Protein AF-A0AAD7G0I2-F1 (afdb_monomer_lite)

Sequence (183 aa):
MTGPGNSPFSVTLDNGPSMNYTATKQSNQPQVLLYTAMDLSPGSHVVKVAYEPSIANQIFAIDYANVYTTPSLKARSASTSSSRGLPMGAVAGIIIAVLFILFILTALSLFIRRRRLIKRRKARPSFESPMVQSARGDCRVSCACTHAMVSCRQLSLKWVGLFERKSCCQHAIRAHCALRVLG

Foldseek 3Di:
DAEAQAFKKWKDKAPDDIDIDHSYDDHDDPPDDGDDDPPDDPDDMDIDMGTDHPDPRRDDDDPDDDDDDDPPPCPVPPPPDDDDDDPPVVVVVVVVVVVVVVVVVVVVVVVVVVVVVVVVVPPDPPPDDDDDDDDDDDDDDDDDDDDDDDDDDDDDDDDDDDDDDDDDDDDDDDDDDDDDDDD

Radius of gyration: 42.84 Å; chains: 1; bounding box: 52×44×132 Å

pLDDT: mean 74.37, std 22.91, range [36.53, 98.31]

Organism: NCBI:txid1738132

Structure (mmCIF, N/CA/C/O backbone):
data_AF-A0AAD7G0I2-F1
#
_entry.id   AF-A0AAD7G0I2-F1
#
loop_
_atom_site.group_PDB
_atom_site.id
_atom_site.type_symbol
_atom_site.label_atom_id
_atom_site.label_alt_id
_atom_site.label_comp_id
_atom_site.label_asym_id
_atom_site.label_entity_id
_atom_site.label_seq_id
_atom_site.pdbx_PDB_ins_code
_atom_site.Cartn_x
_atom_site.Cartn_y
_atom_site.Cartn_z
_atom_site.occupancy
_atom_site.B_iso_or_equiv
_atom_site.auth_seq_id
_atom_site.auth_comp_id
_atom_site.auth_asym_id
_atom_site.auth_atom_id
_atom_site.pdbx_PDB_model_num
ATOM 1 N N . MET A 1 1 ? 5.583 7.615 -14.721 1.00 89.06 1 MET A N 1
ATOM 2 C CA . MET A 1 1 ? 5.672 8.362 -16.009 1.00 89.06 1 MET A CA 1
ATOM 3 C C . MET A 1 1 ? 5.481 7.455 -17.235 1.00 89.06 1 MET A C 1
ATOM 5 O O . MET A 1 1 ? 5.709 6.254 -17.127 1.00 89.06 1 MET A O 1
ATOM 9 N N . THR A 1 2 ? 5.099 8.009 -18.395 1.00 94.62 2 THR A N 1
ATOM 10 C CA . THR A 1 2 ? 5.027 7.289 -19.695 1.00 94.62 2 THR A CA 1
ATOM 11 C C . THR A 1 2 ? 5.831 8.029 -20.764 1.00 94.62 2 THR A C 1
ATOM 13 O O . THR A 1 2 ? 5.876 9.254 -20.721 1.00 94.62 2 THR A O 1
ATOM 16 N N . GLY A 1 3 ? 6.468 7.336 -21.711 1.00 95.38 3 GLY A N 1
ATOM 17 C CA . GLY A 1 3 ? 7.321 8.000 -22.704 1.00 95.38 3 GLY A CA 1
ATOM 18 C C . GLY A 1 3 ? 8.048 7.062 -23.673 1.00 95.38 3 GLY A C 1
ATOM 19 O O . GLY A 1 3 ? 7.901 5.837 -23.567 1.00 95.38 3 GLY A O 1
ATOM 20 N N . PRO A 1 4 ? 8.814 7.620 -24.633 1.00 91.62 4 PRO A N 1
ATOM 21 C CA . PRO A 1 4 ? 9.612 6.836 -25.569 1.00 91.62 4 PRO A CA 1
ATOM 22 C C . PRO A 1 4 ? 10.751 6.170 -24.799 1.00 91.62 4 PRO A C 1
ATOM 24 O O . PRO A 1 4 ? 11.561 6.858 -24.188 1.00 91.62 4 PRO A O 1
ATOM 27 N N . GLY A 1 5 ? 10.797 4.839 -24.790 1.00 94.31 5 GLY A N 1
ATOM 28 C CA . GLY A 1 5 ? 11.779 4.085 -24.002 1.00 94.31 5 GLY A CA 1
ATOM 29 C C . GLY A 1 5 ? 11.275 3.602 -22.640 1.00 94.31 5 GLY A C 1
ATOM 30 O O . GLY A 1 5 ? 12.018 2.934 -21.928 1.00 94.31 5 GLY A O 1
ATOM 31 N N . ASN A 1 6 ? 10.012 3.848 -22.285 1.00 96.31 6 ASN A N 1
ATOM 32 C CA . ASN A 1 6 ? 9.434 3.192 -21.116 1.00 96.31 6 ASN A CA 1
ATOM 33 C C . ASN A 1 6 ? 9.015 1.755 -21.450 1.00 96.31 6 ASN A C 1
ATOM 35 O O . ASN A 1 6 ? 8.467 1.491 -22.524 1.00 96.31 6 ASN A O 1
ATOM 39 N N . SER A 1 7 ? 9.268 0.846 -20.516 1.00 97.06 7 SER A N 1
ATOM 40 C CA . SER A 1 7 ? 8.993 -0.586 -20.641 1.00 97.06 7 SER A CA 1
ATOM 41 C C . SER A 1 7 ? 7.516 -0.929 -20.453 1.00 97.06 7 SER A C 1
ATOM 43 O O . SER A 1 7 ? 6.821 -0.245 -19.689 1.00 97.06 7 SER A O 1
ATOM 45 N N . PRO A 1 8 ? 7.036 -2.028 -21.061 1.00 97.19 8 PRO A N 1
ATOM 46 C CA . PRO A 1 8 ? 5.842 -2.692 -20.569 1.00 97.19 8 PRO A CA 1
ATOM 47 C C . PRO A 1 8 ? 6.038 -3.213 -19.137 1.00 97.19 8 PRO A C 1
ATOM 49 O O . PRO A 1 8 ? 7.162 -3.407 -18.657 1.00 97.19 8 PRO A O 1
ATOM 52 N N . PHE A 1 9 ? 4.921 -3.379 -18.437 1.00 97.75 9 PHE A N 1
ATOM 53 C CA . PHE A 1 9 ? 4.873 -3.866 -17.064 1.00 97.75 9 PHE A CA 1
ATOM 54 C C . PHE A 1 9 ? 3.617 -4.706 -16.857 1.00 97.75 9 PHE A C 1
ATOM 56 O O . PHE A 1 9 ? 2.602 -4.503 -17.528 1.00 97.75 9 PHE A O 1
ATOM 63 N N . SER A 1 10 ? 3.667 -5.624 -15.905 1.00 98.19 10 SER A N 1
ATOM 64 C CA . SER A 1 10 ? 2.523 -6.439 -15.524 1.00 98.19 10 SER A CA 1
ATOM 65 C C . SER A 1 10 ? 2.139 -6.187 -14.068 1.00 98.19 10 SER A C 1
ATOM 67 O O . SER A 1 10 ? 2.976 -5.855 -13.225 1.00 98.19 10 SER A O 1
ATOM 69 N N . VAL A 1 11 ? 0.842 -6.243 -13.776 1.00 98.25 11 VAL A N 1
ATOM 70 C CA . VAL A 1 11 ? 0.287 -5.982 -12.447 1.00 98.25 11 VAL A CA 1
ATOM 71 C C . VAL A 1 11 ? -0.534 -7.181 -12.015 1.00 98.25 11 VAL A C 1
ATOM 73 O O . VAL A 1 11 ? -1.460 -7.594 -12.710 1.00 98.25 11 VAL A O 1
ATOM 76 N N . THR A 1 12 ? -0.234 -7.705 -10.832 1.00 98.31 12 THR A N 1
ATOM 77 C CA . THR A 1 12 ? -1.062 -8.709 -10.160 1.00 98.31 12 THR A CA 1
ATOM 78 C C . THR A 1 12 ? -1.601 -8.111 -8.873 1.00 98.31 12 THR A C 1
ATOM 80 O O . THR A 1 12 ? -0.828 -7.641 -8.031 1.00 98.31 12 THR A O 1
ATOM 83 N N . LEU A 1 13 ? -2.917 -8.156 -8.706 1.00 98.12 13 LEU A N 1
ATOM 84 C CA . LEU A 1 13 ? -3.574 -7.816 -7.453 1.00 98.12 13 LEU A CA 1
ATOM 85 C C . LEU A 1 13 ? -3.794 -9.101 -6.655 1.00 98.12 13 LEU A C 1
ATOM 87 O O . LEU A 1 13 ? -4.443 -10.034 -7.129 1.00 98.12 13 LEU A O 1
ATOM 91 N N . ASP A 1 14 ? -3.213 -9.156 -5.464 1.00 96.31 14 ASP A N 1
ATOM 92 C CA . ASP A 1 14 ? -3.215 -10.303 -4.561 1.00 96.31 14 ASP A CA 1
ATOM 93 C C . ASP A 1 14 ? -2.616 -11.567 -5.209 1.00 96.31 14 ASP A C 1
ATOM 95 O O . ASP A 1 14 ? -1.406 -11.648 -5.451 1.00 96.31 14 ASP A O 1
ATOM 99 N N . ASN A 1 15 ? -3.471 -12.554 -5.484 1.00 95.31 15 ASN A N 1
ATOM 100 C CA . ASN A 1 15 ? -3.166 -13.793 -6.205 1.00 95.31 15 ASN A CA 1
ATOM 101 C C . ASN A 1 15 ? -4.039 -13.928 -7.466 1.00 95.31 15 ASN A C 1
ATOM 103 O O . ASN A 1 15 ? -4.315 -15.036 -7.922 1.00 95.31 15 ASN A O 1
ATOM 107 N N . GLY A 1 16 ? -4.537 -12.801 -7.978 1.00 96.44 16 GLY A N 1
ATOM 108 C CA . GLY A 1 16 ? -5.324 -12.743 -9.199 1.00 96.44 16 GLY A CA 1
ATOM 109 C C . GLY A 1 16 ? -4.486 -12.940 -10.468 1.00 96.44 16 GLY A C 1
ATOM 110 O O . GLY A 1 16 ? -3.260 -13.084 -10.406 1.00 96.44 16 GLY A O 1
ATOM 111 N N . PRO A 1 17 ? -5.144 -12.937 -11.638 1.00 97.44 17 PRO A N 1
ATOM 112 C CA . PRO A 1 17 ? -4.457 -12.990 -12.921 1.00 97.44 17 PRO A CA 1
ATOM 113 C C . PRO A 1 17 ? -3.569 -11.754 -13.125 1.00 97.44 17 PRO A C 1
ATOM 115 O O . PRO A 1 17 ? -3.896 -10.651 -12.683 1.00 97.44 17 PRO A O 1
ATOM 118 N N . SER A 1 18 ? -2.451 -11.946 -13.825 1.00 97.62 18 SER A N 1
ATOM 119 C CA . SER A 1 18 ? -1.566 -10.855 -14.232 1.00 97.62 18 SER A CA 1
ATOM 120 C C . SER A 1 18 ? -2.179 -10.062 -15.381 1.00 97.62 18 SER A C 1
ATOM 122 O O . SER A 1 18 ? -2.605 -10.645 -16.380 1.00 97.62 18 SER A O 1
ATOM 124 N N . MET A 1 19 ? -2.215 -8.739 -15.243 1.00 97.88 19 MET A N 1
ATOM 125 C CA . MET A 1 19 ? -2.668 -7.810 -16.276 1.00 97.88 19 MET A CA 1
ATOM 126 C C . MET A 1 19 ? -1.472 -7.059 -16.850 1.00 97.88 19 MET A C 1
ATOM 128 O O . MET A 1 19 ? -0.721 -6.431 -16.108 1.00 97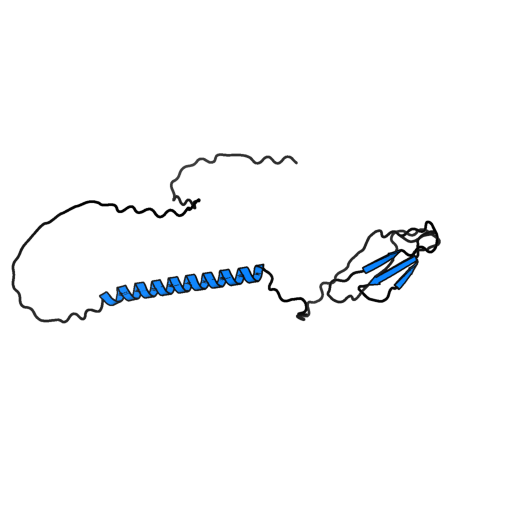.88 19 MET A O 1
ATOM 132 N N . ASN A 1 20 ? -1.311 -7.105 -18.171 1.00 97.69 20 ASN A N 1
ATOM 133 C CA . ASN A 1 20 ? -0.170 -6.501 -18.851 1.00 97.69 20 ASN A CA 1
ATOM 134 C C . ASN A 1 20 ? -0.544 -5.117 -19.390 1.00 97.69 20 ASN A C 1
ATOM 136 O O . ASN A 1 20 ? -1.561 -4.952 -20.065 1.00 97.69 20 ASN A O 1
ATOM 140 N N . TYR A 1 21 ? 0.309 -4.135 -19.122 1.00 97.44 21 TYR A N 1
ATOM 141 C CA . TYR A 1 21 ? 0.147 -2.743 -19.521 1.00 97.44 21 TYR A CA 1
ATOM 142 C C . TYR A 1 21 ? 1.412 -2.229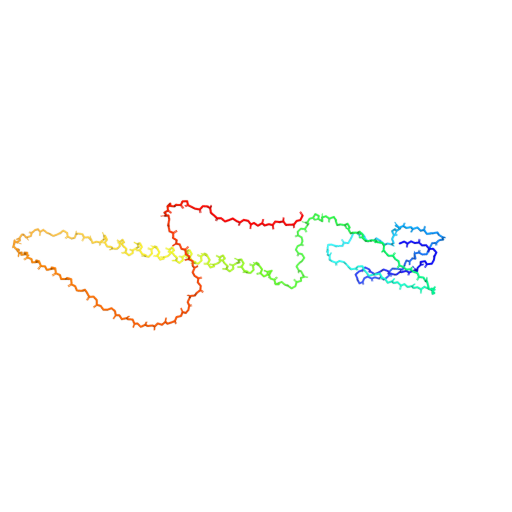 -20.210 1.00 97.44 21 TYR A C 1
ATOM 144 O O . TYR A 1 21 ? 2.513 -2.748 -20.027 1.00 97.44 21 TYR A O 1
ATOM 152 N N . THR A 1 22 ? 1.264 -1.168 -21.003 1.00 95.25 22 THR A N 1
ATOM 153 C CA . THR A 1 22 ? 2.396 -0.492 -21.643 1.00 95.25 22 THR A CA 1
ATOM 154 C C . THR A 1 22 ? 2.517 0.947 -21.166 1.00 95.25 22 THR A C 1
ATOM 156 O O . THR A 1 22 ? 1.543 1.701 -21.160 1.00 95.25 22 THR A O 1
ATOM 159 N N . ALA A 1 23 ? 3.732 1.334 -20.776 1.00 95.50 23 ALA A N 1
ATOM 160 C CA . ALA A 1 23 ? 4.083 2.719 -20.479 1.00 95.50 23 ALA A CA 1
ATOM 161 C C . ALA A 1 23 ? 4.735 3.429 -21.682 1.00 95.50 23 ALA A C 1
ATOM 163 O O . ALA A 1 23 ? 5.147 4.587 -21.561 1.00 95.50 23 ALA A O 1
ATOM 164 N N . THR A 1 24 ? 4.837 2.762 -22.838 1.00 94.88 24 THR A N 1
ATOM 165 C CA . THR A 1 24 ? 5.459 3.322 -24.040 1.00 94.88 24 THR A CA 1
ATOM 166 C C . THR A 1 24 ? 4.523 4.332 -24.707 1.00 94.88 24 THR A C 1
ATOM 168 O O . THR A 1 24 ? 3.403 4.013 -25.108 1.00 94.88 24 THR A O 1
ATOM 171 N N . LYS A 1 25 ? 4.990 5.572 -24.849 1.00 94.44 25 LYS A N 1
ATOM 172 C CA . LYS A 1 25 ? 4.285 6.656 -25.553 1.00 94.44 25 LYS A CA 1
ATOM 173 C C . LYS A 1 25 ? 5.249 7.370 -26.494 1.00 94.44 25 LYS A C 1
ATOM 175 O O . LYS A 1 25 ? 6.451 7.332 -26.288 1.00 94.44 25 LYS A O 1
ATOM 180 N N . GLN A 1 26 ? 4.724 8.043 -27.517 1.00 95.50 26 GLN A N 1
ATOM 181 C CA . GLN A 1 26 ? 5.539 8.808 -28.472 1.00 95.50 26 GLN A CA 1
ATOM 182 C C . GLN A 1 26 ? 6.111 10.108 -27.881 1.00 95.50 26 GLN A C 1
ATOM 184 O O . GLN A 1 26 ? 7.081 10.648 -28.398 1.00 95.50 26 GLN A O 1
ATOM 189 N N . SER A 1 27 ? 5.522 10.602 -26.791 1.00 96.19 27 SER A N 1
ATOM 190 C CA . SER A 1 27 ? 5.956 11.796 -26.068 1.00 96.19 27 SER A CA 1
ATOM 191 C C . SER A 1 27 ? 5.983 11.508 -24.569 1.00 96.19 27 SER A C 1
ATOM 193 O O . SER A 1 27 ? 5.213 10.670 -24.091 1.00 96.19 27 SER A O 1
ATOM 195 N N . ASN A 1 28 ? 6.881 12.174 -23.842 1.00 94.88 28 ASN A N 1
ATOM 196 C CA . ASN A 1 28 ? 7.010 12.008 -22.400 1.00 94.88 28 ASN A CA 1
ATOM 197 C C . ASN A 1 28 ? 5.853 12.714 -21.682 1.00 94.88 28 ASN A C 1
ATOM 199 O O . ASN A 1 28 ? 5.653 13.919 -21.840 1.00 94.88 28 ASN A O 1
ATOM 203 N N . GLN A 1 29 ? 5.108 11.960 -20.883 1.00 95.19 29 GLN A N 1
ATOM 204 C CA . GLN A 1 29 ? 4.033 12.462 -20.042 1.00 95.19 29 GLN A CA 1
ATOM 205 C C . GLN A 1 29 ? 4.317 12.078 -18.582 1.00 95.19 29 GLN A C 1
ATOM 207 O O . GLN A 1 29 ? 4.232 10.890 -18.219 1.00 95.19 29 GLN A O 1
ATOM 212 N N . PRO A 1 30 ? 4.677 13.058 -17.730 1.00 92.88 30 PRO A N 1
ATOM 213 C CA . PRO A 1 30 ? 4.799 12.830 -16.298 1.00 92.88 30 PRO A CA 1
ATOM 214 C C . PRO A 1 30 ? 3.410 12.643 -15.666 1.00 92.88 30 PRO A C 1
ATOM 216 O O . PRO A 1 30 ? 2.402 13.040 -16.244 1.00 92.88 30 PRO A O 1
ATOM 219 N N . GLN A 1 31 ? 3.355 12.039 -14.473 1.00 93.00 31 GLN A N 1
ATOM 220 C CA . GLN A 1 31 ? 2.131 11.945 -13.654 1.00 93.00 31 GLN A CA 1
ATOM 221 C C . GLN A 1 31 ? 0.917 11.260 -14.322 1.00 93.00 31 GLN A C 1
ATOM 223 O O . GLN A 1 31 ? -0.231 11.556 -14.004 1.00 93.00 31 GLN A O 1
ATOM 228 N N . VAL A 1 32 ? 1.152 10.309 -15.229 1.00 95.56 32 VAL A N 1
ATOM 229 C CA . VAL A 1 32 ? 0.082 9.505 -15.844 1.00 95.56 32 VAL A CA 1
ATOM 230 C C . VAL A 1 32 ? -0.320 8.350 -14.926 1.00 95.56 32 VAL A C 1
ATOM 232 O O . VAL A 1 32 ? 0.543 7.633 -14.416 1.00 95.56 32 VAL A O 1
ATOM 235 N N . LEU A 1 33 ? -1.631 8.143 -14.755 1.00 96.38 33 LEU A N 1
ATOM 236 C CA . LEU A 1 33 ? -2.185 6.992 -14.043 1.00 96.38 33 LEU A CA 1
ATOM 237 C C . LEU A 1 33 ? -1.830 5.694 -14.781 1.00 96.38 33 LEU A C 1
ATOM 239 O O . LEU A 1 33 ? -2.241 5.494 -15.922 1.00 96.38 33 LEU A O 1
ATOM 243 N N . LEU A 1 34 ? -1.077 4.816 -14.117 1.00 96.56 34 LEU A N 1
ATOM 244 C CA . LEU A 1 34 ? -0.630 3.543 -14.691 1.00 96.56 34 LEU A CA 1
ATOM 245 C C . LEU A 1 34 ? -1.585 2.384 -14.385 1.00 96.56 34 LEU A C 1
ATOM 247 O O . LEU A 1 34 ? -1.807 1.531 -15.236 1.00 96.56 34 LEU A O 1
ATOM 251 N N . TYR A 1 35 ? -2.138 2.348 -13.172 1.00 97.31 35 TYR A N 1
ATOM 252 C CA . TYR A 1 35 ? -3.030 1.291 -12.707 1.00 97.31 35 TYR A CA 1
ATOM 253 C C . TYR A 1 35 ? -3.954 1.827 -11.613 1.00 97.31 35 TYR A C 1
ATOM 255 O O . TYR A 1 35 ? -3.535 2.643 -10.791 1.00 97.31 35 TYR A O 1
ATOM 263 N N . THR A 1 36 ? -5.198 1.354 -11.594 1.00 97.38 36 THR A N 1
ATOM 264 C CA . THR A 1 36 ? -6.153 1.627 -10.519 1.00 97.38 36 THR A CA 1
ATOM 265 C C . THR A 1 36 ? -6.954 0.370 -10.207 1.00 97.38 36 THR A C 1
ATOM 267 O O . THR A 1 36 ? -7.321 -0.380 -11.110 1.00 97.38 36 THR A O 1
ATOM 270 N N . ALA A 1 37 ? -7.219 0.154 -8.923 1.00 96.81 37 ALA A N 1
ATOM 271 C CA . ALA A 1 37 ? -8.120 -0.875 -8.433 1.00 96.81 37 ALA A CA 1
ATOM 272 C C . ALA A 1 37 ? -9.156 -0.204 -7.532 1.00 96.81 37 ALA A C 1
ATOM 274 O O . ALA A 1 37 ? -8.806 0.589 -6.657 1.00 96.81 37 ALA A O 1
ATOM 275 N N . MET A 1 38 ? -10.426 -0.512 -7.766 1.00 95.12 38 MET A N 1
ATOM 276 C CA . MET A 1 38 ? -11.564 0.025 -7.021 1.00 95.12 38 MET A CA 1
ATOM 277 C C . MET A 1 38 ? -12.389 -1.130 -6.463 1.00 95.12 38 MET A C 1
ATOM 279 O O . MET A 1 38 ? -12.179 -2.280 -6.847 1.00 95.12 38 MET A O 1
ATOM 283 N N . ASP A 1 39 ? -13.301 -0.815 -5.543 1.00 91.38 39 ASP A N 1
ATOM 284 C CA . ASP A 1 39 ? -14.245 -1.779 -4.962 1.00 91.38 39 ASP A CA 1
ATOM 285 C C . ASP A 1 39 ? -13.573 -3.020 -4.354 1.00 91.38 39 ASP A C 1
ATOM 287 O O . ASP A 1 39 ? -14.117 -4.124 -4.340 1.00 91.38 39 ASP A O 1
ATOM 291 N N . LEU A 1 40 ? -12.366 -2.822 -3.817 1.00 92.38 40 LEU A N 1
ATOM 292 C CA . LEU A 1 40 ? -11.655 -3.844 -3.069 1.00 92.38 40 LEU A CA 1
ATOM 293 C C . LEU A 1 40 ? -12.424 -4.169 -1.791 1.00 92.38 40 LEU A C 1
ATOM 295 O O . LEU A 1 40 ? -12.934 -3.286 -1.095 1.00 92.38 40 LEU A O 1
ATOM 299 N N . SER A 1 41 ? -12.494 -5.458 -1.470 1.00 89.81 41 SER A N 1
ATOM 300 C CA . SER A 1 41 ? -13.088 -5.908 -0.218 1.00 89.81 41 SER A CA 1
ATOM 301 C C . SER A 1 41 ? -12.361 -5.299 0.990 1.00 89.81 41 SER A C 1
ATOM 303 O O . SER A 1 41 ? -11.186 -4.954 0.903 1.00 89.81 41 SER A O 1
ATOM 305 N N . PRO A 1 42 ? -13.003 -5.200 2.164 1.00 86.94 42 PRO A N 1
ATOM 306 C CA . PRO A 1 42 ? -12.285 -4.843 3.379 1.00 86.94 42 PRO A CA 1
ATOM 307 C C . PRO A 1 42 ? -11.172 -5.862 3.658 1.00 86.94 42 PRO A C 1
ATOM 309 O O . PRO A 1 42 ? -11.449 -7.050 3.824 1.00 86.94 42 PRO A O 1
ATOM 312 N N . GLY A 1 43 ? -9.920 -5.414 3.734 1.00 87.69 43 GLY A N 1
ATOM 313 C CA . GLY A 1 43 ? -8.796 -6.318 3.953 1.00 87.69 43 GLY A CA 1
ATOM 314 C C . GLY A 1 43 ? -7.439 -5.705 3.635 1.00 87.69 43 GLY A C 1
ATOM 315 O O . GLY A 1 43 ? -7.325 -4.526 3.302 1.00 87.69 43 GLY A O 1
ATOM 316 N N . SER A 1 44 ? -6.398 -6.527 3.773 1.00 93.19 44 SER A N 1
ATOM 317 C CA . SER A 1 44 ? -5.062 -6.211 3.274 1.00 93.19 44 SER A CA 1
ATOM 318 C C . SER A 1 44 ? -4.948 -6.747 1.853 1.00 93.19 44 SER A C 1
ATOM 320 O O . SER A 1 44 ? -5.148 -7.939 1.636 1.00 93.19 44 SER A O 1
ATOM 322 N N . HIS A 1 45 ? -4.633 -5.855 0.919 1.00 95.50 45 HIS A N 1
ATOM 323 C CA . HIS A 1 45 ? -4.418 -6.179 -0.485 1.00 95.50 45 HIS A CA 1
ATOM 324 C C . HIS A 1 45 ? -2.967 -5.895 -0.866 1.00 95.50 45 HIS A C 1
ATOM 326 O O . HIS A 1 45 ? -2.365 -4.937 -0.370 1.00 95.50 45 HIS A O 1
ATOM 332 N N . VAL A 1 46 ? -2.403 -6.719 -1.746 1.00 97.44 46 VAL A N 1
ATOM 333 C CA . VAL A 1 46 ? -1.020 -6.610 -2.217 1.00 97.44 46 VAL A CA 1
ATOM 334 C C . VAL A 1 46 ? -1.022 -6.407 -3.723 1.00 97.44 46 VAL A C 1
ATOM 336 O O . VAL A 1 46 ? -1.396 -7.295 -4.479 1.00 97.44 46 VAL A O 1
ATOM 339 N N . VAL A 1 47 ? -0.548 -5.250 -4.175 1.00 97.75 47 VAL A N 1
ATOM 340 C CA . VAL A 1 47 ? -0.293 -4.998 -5.597 1.00 97.75 47 VAL A CA 1
ATOM 341 C C . VAL A 1 47 ? 1.159 -5.356 -5.884 1.00 97.75 47 VAL A C 1
ATOM 343 O O . VAL A 1 47 ? 2.065 -4.748 -5.312 1.00 97.75 47 VAL A O 1
ATOM 346 N N . LYS A 1 48 ? 1.395 -6.327 -6.768 1.00 98.00 48 LYS A N 1
ATOM 347 C CA . LYS A 1 48 ? 2.737 -6.607 -7.296 1.00 98.00 48 LYS A CA 1
ATOM 348 C C . LYS A 1 48 ? 2.814 -6.058 -8.708 1.00 98.00 48 LYS A C 1
ATOM 350 O O . LYS A 1 48 ? 1.925 -6.307 -9.518 1.00 98.00 48 LYS A O 1
ATOM 355 N N . VAL A 1 49 ? 3.878 -5.319 -8.977 1.00 97.94 49 VAL A N 1
ATOM 356 C CA . VAL A 1 49 ? 4.167 -4.751 -10.290 1.00 97.94 49 VAL A CA 1
ATOM 357 C C . VAL A 1 49 ? 5.477 -5.358 -10.764 1.00 97.94 49 VAL A C 1
ATOM 359 O O . VAL A 1 49 ? 6.484 -5.245 -10.064 1.00 97.94 49 VAL A O 1
ATOM 362 N N . ALA A 1 50 ? 5.459 -6.019 -11.916 1.00 97.69 50 ALA A N 1
ATOM 363 C CA . ALA A 1 50 ? 6.642 -6.591 -12.537 1.00 97.69 50 AL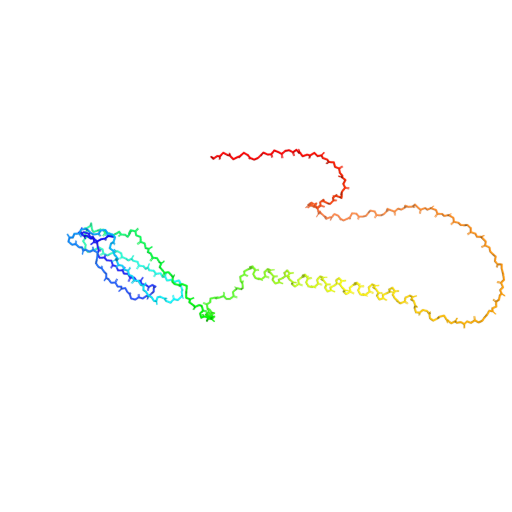A A CA 1
ATOM 364 C C . ALA A 1 50 ? 7.032 -5.779 -13.772 1.00 97.69 50 ALA A C 1
ATOM 366 O O . ALA A 1 50 ? 6.200 -5.380 -14.584 1.00 97.69 50 ALA A O 1
ATOM 367 N N . TYR A 1 51 ? 8.325 -5.518 -13.884 1.00 95.75 51 TYR A N 1
ATOM 368 C CA . TYR A 1 51 ? 8.935 -4.806 -14.993 1.00 95.75 51 TYR A CA 1
ATOM 369 C C . TYR A 1 51 ? 9.366 -5.803 -16.074 1.00 95.75 51 TYR A C 1
ATOM 371 O O . TYR A 1 51 ? 10.129 -6.724 -15.777 1.00 95.75 51 TYR A O 1
ATOM 379 N N . GLU A 1 52 ? 8.896 -5.620 -17.311 1.00 96.25 52 GLU A N 1
ATOM 380 C CA . GLU A 1 52 ? 9.085 -6.579 -18.410 1.00 96.25 52 GLU A CA 1
ATOM 381 C C . GLU A 1 52 ? 9.685 -5.889 -19.649 1.00 96.25 52 GLU A C 1
ATOM 383 O O . GLU A 1 52 ? 8.962 -5.577 -20.594 1.00 96.25 52 GLU A O 1
ATOM 388 N N . PRO A 1 53 ? 11.000 -5.611 -19.673 1.00 95.56 53 PRO A N 1
ATOM 389 C CA . PRO A 1 53 ? 11.624 -4.926 -20.798 1.00 95.56 53 PRO A CA 1
ATOM 390 C C . PRO A 1 53 ? 11.597 -5.784 -22.057 1.00 95.56 53 PRO A C 1
ATOM 392 O O . PRO A 1 53 ? 12.106 -6.903 -22.075 1.00 95.56 53 PRO A O 1
ATOM 395 N N . SER A 1 54 ? 11.067 -5.226 -23.143 1.00 94.19 54 SER A N 1
ATOM 396 C CA . SER A 1 54 ? 11.101 -5.847 -24.470 1.00 94.19 54 SER A CA 1
ATOM 397 C C . SER A 1 54 ? 12.390 -5.531 -25.236 1.00 94.19 54 SER A C 1
ATOM 399 O O . SER A 1 54 ? 12.719 -6.213 -26.202 1.00 94.19 54 SER A O 1
ATOM 401 N N . ILE A 1 55 ? 13.096 -4.459 -24.856 1.00 94.69 55 ILE A N 1
ATOM 402 C CA . ILE A 1 55 ? 14.315 -3.969 -25.518 1.00 94.69 55 ILE A CA 1
ATOM 403 C C . ILE A 1 55 ? 15.318 -3.531 -24.441 1.00 94.69 55 ILE A C 1
ATOM 405 O O . ILE A 1 55 ? 14.928 -3.077 -23.363 1.00 94.69 55 ILE A O 1
ATOM 409 N N . ALA A 1 56 ? 16.615 -3.639 -24.739 1.00 92.94 56 ALA A N 1
ATOM 410 C CA . ALA A 1 56 ? 17.673 -3.100 -23.891 1.00 92.94 56 ALA A CA 1
ATOM 411 C C . ALA A 1 56 ? 17.470 -1.595 -23.624 1.00 92.94 56 ALA A C 1
ATOM 413 O O . ALA A 1 56 ? 17.058 -0.846 -24.509 1.00 92.94 56 ALA A O 1
ATOM 414 N N . ASN A 1 57 ? 17.802 -1.160 -22.406 1.00 93.62 57 ASN A N 1
ATOM 415 C CA . ASN A 1 57 ? 17.720 0.234 -21.943 1.00 93.62 57 ASN A CA 1
ATOM 416 C C . ASN A 1 57 ? 16.307 0.820 -21.833 1.00 93.62 57 ASN A C 1
ATOM 418 O O . ASN A 1 57 ? 16.166 2.038 -21.718 1.00 93.62 57 ASN A O 1
ATOM 422 N N . GLN A 1 58 ? 15.262 -0.011 -21.837 1.00 95.75 58 GLN A N 1
ATOM 423 C CA . GLN A 1 58 ? 13.973 0.474 -21.367 1.00 95.75 58 GLN A CA 1
ATOM 424 C C . GLN A 1 58 ? 14.050 0.824 -19.875 1.00 95.75 58 GLN A C 1
ATOM 426 O O . GLN A 1 58 ? 14.911 0.329 -19.144 1.00 95.75 58 GLN A O 1
ATOM 431 N N . ILE A 1 59 ? 13.170 1.719 -19.437 1.00 95.00 59 ILE A N 1
ATOM 432 C CA . ILE A 1 59 ? 13.066 2.134 -18.037 1.00 95.00 59 ILE A CA 1
ATOM 433 C C . ILE A 1 59 ? 11.628 2.010 -17.546 1.00 95.00 59 ILE A C 1
ATOM 435 O O . ILE A 1 59 ? 10.669 2.067 -18.318 1.00 95.00 59 ILE A O 1
ATOM 439 N N . PHE A 1 60 ? 11.462 1.859 -16.239 1.00 95.62 60 PHE A N 1
ATOM 440 C CA . PHE A 1 60 ? 10.162 1.921 -15.588 1.00 95.62 60 PHE A CA 1
ATOM 441 C C . PHE A 1 60 ? 10.307 2.634 -14.254 1.00 95.62 60 PHE A C 1
ATOM 443 O O . PHE A 1 60 ? 11.185 2.308 -13.458 1.00 95.62 60 PHE A O 1
ATOM 450 N N . ALA A 1 61 ? 9.457 3.632 -14.038 1.00 94.19 61 ALA A N 1
ATOM 451 C CA . ALA A 1 61 ? 9.503 4.481 -12.862 1.00 94.19 61 ALA A CA 1
ATOM 452 C C . ALA A 1 61 ? 8.085 4.807 -12.384 1.00 94.19 61 ALA A C 1
ATOM 454 O O . ALA A 1 61 ? 7.227 5.249 -13.164 1.00 94.19 61 ALA A O 1
ATOM 455 N N . ILE A 1 62 ? 7.875 4.597 -11.085 1.00 95.44 62 ILE A N 1
ATOM 456 C CA . ILE A 1 62 ? 6.657 4.935 -10.351 1.00 95.44 62 ILE A CA 1
ATOM 457 C C . ILE A 1 62 ? 6.977 6.152 -9.488 1.00 95.44 62 ILE A C 1
ATOM 459 O O . ILE A 1 62 ? 7.907 6.109 -8.689 1.00 95.44 62 ILE A O 1
ATOM 463 N N . ASP A 1 63 ? 6.196 7.217 -9.652 1.00 94.44 63 ASP A N 1
ATOM 464 C CA . ASP A 1 63 ? 6.412 8.466 -8.918 1.00 94.44 63 ASP A CA 1
ATOM 465 C C . ASP A 1 63 ? 5.794 8.381 -7.512 1.00 94.44 63 ASP A C 1
ATOM 467 O O . ASP A 1 63 ? 6.445 8.668 -6.512 1.00 94.44 63 ASP A O 1
ATOM 471 N N . TYR A 1 64 ? 4.530 7.956 -7.429 1.00 95.56 64 TYR A N 1
ATOM 472 C CA . TYR A 1 64 ? 3.807 7.769 -6.173 1.00 95.56 64 TYR A CA 1
ATOM 473 C C . TYR A 1 64 ? 2.662 6.764 -6.342 1.00 95.56 64 TYR A C 1
ATOM 475 O O . TYR A 1 64 ? 2.264 6.425 -7.458 1.00 95.56 64 TYR A O 1
ATOM 483 N N . ALA A 1 65 ? 2.113 6.311 -5.216 1.00 96.31 65 ALA A N 1
ATOM 484 C CA . ALA A 1 65 ? 0.897 5.513 -5.153 1.00 96.31 65 ALA A CA 1
ATOM 485 C C . ALA A 1 65 ? -0.070 6.149 -4.150 1.00 96.31 65 ALA A C 1
ATOM 487 O O . ALA A 1 65 ? 0.321 6.458 -3.024 1.00 96.31 65 ALA A O 1
ATOM 488 N N . ASN A 1 66 ? -1.327 6.323 -4.556 1.00 95.88 66 ASN A N 1
ATOM 489 C CA . ASN A 1 66 ? -2.379 6.849 -3.693 1.00 95.88 66 ASN A CA 1
ATOM 490 C C . ASN A 1 66 ? -3.340 5.731 -3.302 1.00 95.88 66 ASN A C 1
ATOM 492 O O . ASN A 1 66 ? -3.803 4.976 -4.155 1.00 95.88 66 ASN A O 1
ATOM 496 N N . VAL A 1 67 ? -3.667 5.664 -2.013 1.00 95.00 67 VAL A N 1
ATOM 497 C CA . VAL A 1 67 ? -4.647 4.721 -1.473 1.00 95.00 67 VAL A CA 1
ATOM 498 C C . VAL A 1 67 ? -5.802 5.521 -0.892 1.00 95.00 67 VAL A C 1
ATOM 500 O O . VAL A 1 67 ? -5.642 6.226 0.103 1.00 95.00 67 VAL A O 1
ATOM 503 N N . TYR A 1 68 ? -6.969 5.404 -1.520 1.00 91.94 68 TYR A N 1
ATOM 504 C CA . TYR A 1 68 ? -8.202 6.008 -1.031 1.00 91.94 68 TYR A CA 1
ATOM 505 C C . TYR A 1 68 ? -9.020 4.941 -0.317 1.00 91.94 68 TYR A C 1
ATOM 507 O O . TYR A 1 68 ? -9.472 3.978 -0.931 1.00 91.94 68 TYR A O 1
ATOM 515 N N . THR A 1 69 ? -9.206 5.106 0.990 1.00 87.31 69 THR A N 1
ATOM 516 C CA . THR A 1 69 ? -10.096 4.256 1.777 1.00 87.31 69 THR A CA 1
ATOM 517 C C . THR A 1 69 ? -11.356 5.040 2.100 1.00 87.31 69 THR A C 1
ATOM 519 O O . THR A 1 69 ? -11.310 6.127 2.677 1.00 87.31 69 THR A O 1
ATOM 522 N N . THR A 1 70 ? -12.511 4.502 1.722 1.00 81.94 70 THR A N 1
ATOM 523 C CA . THR A 1 70 ? -13.768 4.959 2.307 1.00 81.94 70 THR A CA 1
ATOM 524 C C . THR A 1 70 ? -13.925 4.232 3.641 1.00 81.94 70 THR A C 1
ATOM 526 O O . THR A 1 70 ? -13.695 3.019 3.709 1.00 81.94 70 THR A O 1
ATOM 529 N N . PRO A 1 71 ? -14.270 4.923 4.741 1.00 73.56 71 PRO A N 1
ATOM 530 C CA . PRO A 1 71 ? -14.693 4.226 5.941 1.00 73.56 71 PRO A CA 1
ATOM 531 C C . PRO A 1 71 ? -15.944 3.441 5.555 1.00 73.56 71 PRO A C 1
ATOM 533 O O . PRO A 1 71 ? -17.014 4.021 5.371 1.00 73.56 71 PRO A O 1
ATOM 536 N N . SER A 1 72 ? -15.801 2.129 5.362 1.00 61.59 72 SER A N 1
ATOM 537 C CA . SER A 1 72 ? -16.948 1.265 5.128 1.00 61.59 72 SER A CA 1
ATOM 538 C C . SER A 1 72 ? -17.923 1.517 6.272 1.00 61.59 72 SER A C 1
ATOM 540 O O . SER A 1 72 ? -17.551 1.449 7.449 1.00 61.59 72 SER A O 1
ATOM 542 N N . LEU A 1 73 ? -19.164 1.887 5.932 1.00 55.72 73 LEU A N 1
ATOM 543 C CA . LEU A 1 73 ? -20.272 1.859 6.878 1.00 55.72 73 LEU A CA 1
ATOM 544 C C . LEU A 1 73 ? -20.225 0.466 7.479 1.00 55.72 73 LEU A C 1
ATOM 546 O O . LEU A 1 73 ? -20.455 -0.519 6.784 1.00 55.72 73 LEU A O 1
ATOM 550 N N . LYS A 1 74 ? -19.776 0.400 8.729 1.00 49.44 74 LYS A N 1
ATOM 551 C CA . LYS A 1 74 ? -19.373 -0.815 9.420 1.00 49.44 74 LYS A CA 1
ATOM 552 C C . LYS A 1 74 ? -20.622 -1.669 9.622 1.00 49.44 74 LYS A C 1
ATOM 554 O O . LYS A 1 74 ? -21.190 -1.689 10.712 1.00 49.44 74 LYS A O 1
ATOM 559 N N . ALA A 1 75 ? -21.068 -2.362 8.575 1.00 54.03 75 ALA A N 1
ATOM 560 C CA . ALA A 1 75 ? -21.876 -3.550 8.710 1.00 54.03 75 ALA A CA 1
ATOM 561 C C . ALA A 1 75 ? -21.024 -4.452 9.588 1.00 54.03 75 ALA A C 1
ATOM 563 O O . ALA A 1 75 ? -19.915 -4.852 9.236 1.00 54.03 75 ALA A O 1
ATOM 564 N N . ARG A 1 76 ? -21.492 -4.605 10.820 1.00 51.69 76 ARG A N 1
A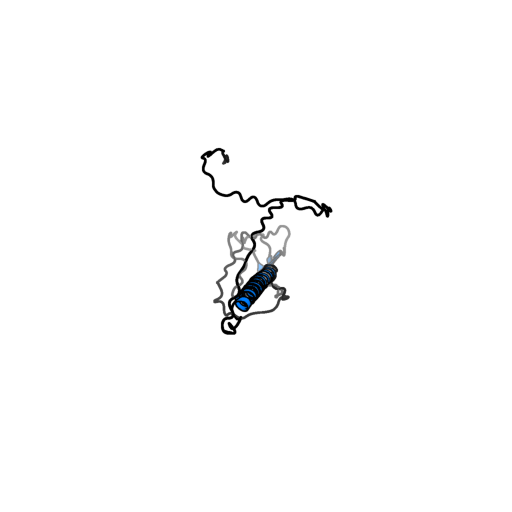TOM 565 C CA . ARG A 1 76 ? -20.841 -5.281 11.930 1.00 51.69 76 ARG A CA 1
ATOM 566 C C . ARG A 1 76 ? -20.853 -6.790 11.652 1.00 51.69 76 ARG A C 1
ATOM 568 O O . ARG A 1 76 ? -21.391 -7.560 12.432 1.00 51.69 76 ARG A O 1
ATOM 575 N N . SER A 1 77 ? -20.308 -7.205 10.515 1.00 50.19 77 SER A N 1
ATOM 576 C CA . SER A 1 77 ? -20.125 -8.594 10.137 1.00 50.19 77 SER A CA 1
ATOM 577 C C . SER A 1 77 ? -18.802 -9.029 10.733 1.00 50.19 77 SER A C 1
ATOM 579 O O . SER A 1 77 ? -17.724 -8.695 10.249 1.00 50.19 77 SER A O 1
ATOM 581 N N . ALA A 1 78 ? -18.910 -9.712 11.864 1.00 51.97 78 ALA A N 1
ATOM 582 C CA . ALA A 1 78 ? -17.822 -10.363 12.561 1.00 51.97 78 ALA A CA 1
ATOM 583 C C . ALA A 1 78 ? -17.209 -11.467 11.676 1.00 51.97 78 ALA A C 1
ATOM 585 O O . ALA A 1 78 ? -17.508 -12.650 11.846 1.00 51.97 78 ALA A O 1
ATOM 586 N N . SER A 1 79 ? -16.348 -11.104 10.723 1.00 47.50 79 SER A N 1
ATOM 587 C CA . SER A 1 79 ? -15.529 -12.060 9.975 1.00 47.50 79 SER A CA 1
ATOM 588 C C . SER A 1 79 ? -14.420 -12.574 10.893 1.00 47.50 79 SER A C 1
ATOM 590 O O . SER A 1 79 ? -13.327 -12.022 11.014 1.00 47.50 79 SER A O 1
ATOM 592 N N . THR A 1 80 ? -14.785 -13.625 11.615 1.00 51.94 80 THR A N 1
ATOM 593 C CA . THR A 1 80 ? -13.980 -14.338 12.597 1.00 51.94 80 THR A CA 1
ATOM 594 C C . THR A 1 80 ? -13.097 -15.355 11.874 1.00 51.94 80 THR A C 1
ATOM 596 O O . THR A 1 80 ? -13.439 -16.534 11.834 1.00 51.94 80 THR A O 1
ATOM 599 N N . SER A 1 81 ? -11.966 -14.942 11.298 1.00 58.88 81 SER A N 1
ATOM 600 C CA . SER A 1 81 ? -11.033 -15.899 10.677 1.00 58.88 81 SER A CA 1
ATOM 601 C C . SER A 1 81 ? -9.577 -15.427 10.664 1.00 58.88 81 SER A C 1
ATOM 603 O O . SER A 1 81 ? -8.998 -15.173 9.616 1.00 58.88 81 SER A O 1
ATOM 605 N N . SER A 1 82 ? -8.971 -15.370 11.849 1.00 50.62 82 SER A N 1
ATOM 606 C CA . SER A 1 82 ? -7.523 -15.533 12.043 1.00 50.62 82 SER A CA 1
ATOM 607 C C . SER A 1 82 ? -7.272 -15.820 13.527 1.00 50.62 82 SER A C 1
ATOM 609 O O . SER A 1 82 ? -7.625 -15.008 14.377 1.00 50.62 82 SER A O 1
ATOM 611 N N . SER A 1 83 ? -6.795 -17.036 13.820 1.00 50.56 83 SER A N 1
ATOM 612 C CA . SER A 1 83 ? -6.315 -17.572 15.112 1.00 50.56 83 SER A CA 1
ATOM 613 C C . SER A 1 83 ? -6.572 -16.702 16.358 1.00 50.56 83 SER A C 1
ATOM 615 O O . SER A 1 83 ? -5.839 -15.762 16.657 1.00 50.56 83 SER A O 1
ATOM 617 N N . ARG A 1 84 ? -7.627 -17.073 17.094 1.00 54.50 84 ARG A N 1
ATOM 618 C CA . ARG A 1 84 ? -8.283 -16.360 18.205 1.00 54.50 84 ARG A CA 1
ATOM 619 C C . ARG A 1 84 ? -7.462 -16.319 19.506 1.00 54.50 84 ARG A C 1
ATOM 621 O O . ARG A 1 84 ? -7.929 -16.773 20.548 1.00 54.50 84 ARG A O 1
ATOM 628 N N . GLY A 1 85 ? -6.255 -15.771 19.473 1.00 62.72 85 GLY A N 1
ATOM 629 C CA . GLY A 1 85 ? -5.615 -15.291 20.695 1.00 62.72 85 GLY A CA 1
ATOM 630 C C . GLY A 1 85 ? -6.280 -13.980 21.104 1.00 62.72 85 GLY A C 1
ATOM 631 O O . GLY A 1 85 ? -6.253 -13.024 20.331 1.00 62.72 85 GLY A O 1
ATOM 632 N N . LEU A 1 86 ? -6.906 -13.917 22.284 1.00 63.62 86 LEU A N 1
ATOM 633 C CA . LEU A 1 86 ? -7.315 -12.626 22.846 1.00 63.62 86 LEU A CA 1
ATOM 634 C C . LEU A 1 86 ? -6.076 -11.716 22.884 1.00 63.62 86 LEU A C 1
ATOM 636 O O . LEU A 1 86 ? -5.010 -12.195 23.285 1.00 63.62 86 LEU A O 1
ATOM 640 N N . PRO A 1 87 ? -6.178 -10.436 22.474 1.00 70.31 87 PRO A N 1
ATOM 641 C CA . PRO A 1 87 ? -5.040 -9.531 22.531 1.00 70.31 87 PRO A CA 1
ATOM 642 C C . PRO A 1 87 ? -4.490 -9.554 23.955 1.00 70.31 87 PRO A C 1
ATOM 644 O O . PRO A 1 87 ? -5.257 -9.513 24.918 1.00 70.31 87 PRO A O 1
ATOM 647 N N . MET A 1 88 ? -3.169 -9.649 24.090 1.00 72.31 88 MET A N 1
ATOM 648 C CA . MET A 1 88 ? -2.496 -9.878 25.375 1.00 72.31 88 MET A CA 1
ATOM 649 C C . MET A 1 88 ? -2.933 -8.865 26.456 1.00 72.31 88 MET A C 1
ATOM 651 O O . MET A 1 88 ? -3.046 -9.208 27.632 1.00 72.31 88 MET A O 1
ATOM 655 N N . GLY A 1 89 ? -3.300 -7.644 26.043 1.00 70.25 89 GLY A N 1
ATOM 656 C CA . GLY A 1 89 ? -3.876 -6.615 26.914 1.00 70.25 89 GLY A CA 1
ATOM 657 C C . GLY A 1 89 ? -5.279 -6.923 27.464 1.00 70.25 89 GLY A C 1
ATOM 658 O O . GLY A 1 89 ? -5.571 -6.573 28.605 1.00 70.25 89 GLY A O 1
ATOM 659 N N . ALA A 1 90 ? -6.142 -7.617 26.716 1.00 81.12 90 ALA A N 1
ATOM 660 C CA . ALA A 1 90 ? -7.473 -8.008 27.192 1.00 81.12 90 ALA A CA 1
ATOM 661 C C . ALA A 1 90 ? -7.395 -9.098 28.270 1.00 81.12 90 ALA A C 1
ATOM 663 O O . ALA A 1 90 ? -8.122 -9.040 29.261 1.00 81.12 90 ALA A O 1
ATOM 664 N N . VAL A 1 91 ? -6.473 -10.055 28.117 1.00 85.56 91 VAL A N 1
ATOM 665 C CA . VAL A 1 91 ? -6.239 -11.100 29.127 1.00 85.56 91 VAL A CA 1
ATOM 666 C C . VAL A 1 91 ? -5.732 -10.478 30.433 1.00 85.56 91 VAL A C 1
ATOM 668 O O . VAL A 1 91 ? -6.237 -10.810 31.506 1.00 85.56 91 VAL A O 1
ATOM 671 N N . ALA A 1 92 ? -4.808 -9.513 30.351 1.00 85.38 92 ALA A N 1
ATOM 672 C CA . ALA A 1 92 ? -4.294 -8.808 31.526 1.00 85.38 92 ALA A CA 1
ATOM 673 C C . ALA A 1 92 ? -5.393 -8.032 32.281 1.00 85.38 92 ALA A C 1
ATOM 675 O O . ALA A 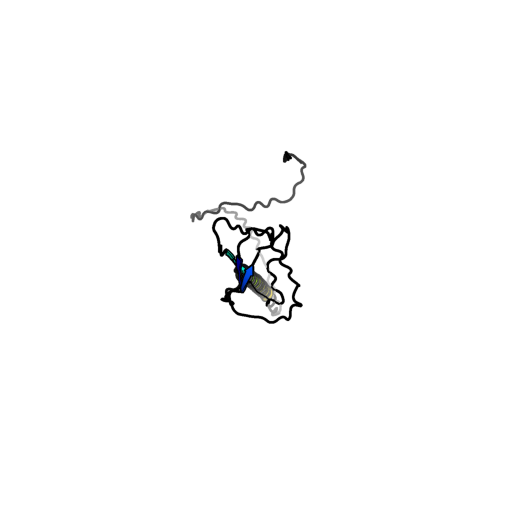1 92 ? -5.449 -8.080 33.511 1.00 85.38 92 ALA A O 1
ATOM 676 N N . GLY A 1 93 ? -6.304 -7.369 31.559 1.00 89.06 93 GLY A N 1
ATOM 677 C CA . GLY A 1 93 ? -7.401 -6.606 32.165 1.00 89.06 93 GLY A CA 1
ATOM 678 C C . GLY A 1 93 ? -8.378 -7.467 32.974 1.00 89.06 93 GLY A C 1
ATOM 679 O O . GLY A 1 93 ? -8.761 -7.091 34.084 1.00 89.06 93 GLY A O 1
ATOM 680 N N . ILE A 1 94 ? -8.741 -8.649 32.460 1.00 92.31 94 ILE A N 1
ATOM 681 C CA . ILE A 1 94 ? -9.692 -9.554 33.129 1.00 92.31 94 ILE A CA 1
ATOM 682 C C . ILE A 1 94 ? -9.112 -10.074 34.450 1.00 92.31 94 ILE A C 1
ATOM 684 O O . ILE A 1 94 ? -9.809 -10.089 35.466 1.00 92.31 94 ILE A O 1
ATOM 688 N N . ILE A 1 95 ? -7.830 -10.451 34.465 1.00 94.69 95 ILE A N 1
ATOM 689 C CA . ILE A 1 95 ? -7.178 -10.997 35.664 1.00 94.69 95 ILE A CA 1
ATOM 690 C C . ILE A 1 95 ? -7.171 -9.959 36.796 1.00 94.69 95 ILE A C 1
ATOM 692 O O . ILE A 1 95 ? -7.530 -10.282 37.930 1.00 94.69 95 ILE A O 1
ATOM 696 N N . ILE A 1 96 ? -6.831 -8.702 36.492 1.00 95.06 96 ILE A N 1
ATOM 697 C CA . ILE A 1 96 ? -6.796 -7.622 37.492 1.00 95.06 96 ILE A CA 1
ATOM 698 C C . ILE A 1 96 ? -8.196 -7.365 38.067 1.00 95.06 96 ILE A C 1
ATOM 700 O O . ILE A 1 96 ? -8.342 -7.229 39.283 1.00 95.06 96 ILE A O 1
ATOM 704 N N . ALA A 1 97 ? -9.232 -7.353 37.222 1.00 95.56 97 ALA A N 1
ATOM 705 C CA . ALA A 1 97 ? -10.610 -7.138 37.659 1.00 95.56 97 ALA A CA 1
ATOM 706 C C . ALA A 1 97 ? -11.107 -8.252 38.598 1.00 95.56 97 ALA A C 1
ATOM 708 O O . ALA A 1 97 ? -11.686 -7.966 39.650 1.00 95.56 97 ALA A O 1
ATOM 709 N N . VAL A 1 98 ? -10.833 -9.518 38.264 1.00 97.12 98 VAL A N 1
ATOM 710 C CA . VAL A 1 98 ? -11.227 -10.670 39.094 1.00 97.12 98 VAL A CA 1
ATOM 711 C C . VAL A 1 98 ? -10.520 -10.638 40.452 1.00 97.12 98 VAL A C 1
ATOM 713 O O . VAL A 1 98 ? -11.170 -10.824 41.484 1.00 97.12 98 VAL A O 1
ATOM 716 N N . LEU A 1 99 ? -9.216 -10.340 40.481 1.00 97.25 99 LEU A N 1
ATOM 717 C CA . LEU A 1 99 ? -8.461 -10.218 41.733 1.00 97.25 99 LEU A CA 1
ATOM 718 C C . LEU A 1 99 ? -8.998 -9.087 42.623 1.00 97.25 99 LEU A C 1
ATOM 720 O O . LEU A 1 99 ? -9.127 -9.272 43.835 1.00 97.25 99 LEU A O 1
ATOM 724 N N . PHE A 1 100 ? -9.376 -7.948 42.035 1.00 97.75 100 PHE A N 1
ATOM 725 C CA . PHE A 1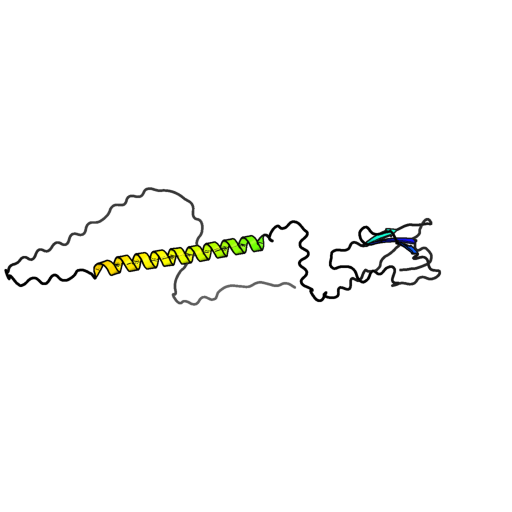 100 ? -9.970 -6.829 42.775 1.00 97.75 100 PHE A CA 1
ATOM 726 C C . PHE A 1 100 ? -11.319 -7.194 43.407 1.00 97.75 100 PHE A C 1
ATOM 728 O O . PHE A 1 100 ? -11.556 -6.894 44.580 1.00 97.75 100 PHE A O 1
ATOM 735 N N . ILE A 1 101 ? -12.191 -7.881 42.664 1.00 98.06 101 ILE A N 1
ATOM 736 C CA . ILE A 1 101 ? -13.501 -8.315 43.170 1.00 98.06 101 ILE A CA 1
ATOM 737 C C . ILE A 1 101 ? -13.327 -9.316 44.321 1.00 98.06 101 ILE A C 1
ATOM 739 O O . ILE A 1 101 ? -13.961 -9.168 45.369 1.00 98.06 101 ILE A O 1
ATOM 743 N N . LEU A 1 102 ? -12.431 -10.296 44.174 1.00 97.81 102 LEU A N 1
ATOM 744 C CA . LEU A 1 102 ? -12.145 -11.272 45.230 1.00 97.81 102 LEU A CA 1
ATOM 745 C C . LEU A 1 102 ? -11.562 -10.614 46.489 1.00 97.81 102 LEU A C 1
ATOM 747 O O . LEU A 1 102 ? -11.933 -10.983 47.608 1.00 97.81 102 LEU A O 1
ATOM 751 N N . PHE A 1 103 ? -10.703 -9.605 46.334 1.00 97.94 103 PHE A N 1
ATOM 752 C CA . PHE A 1 103 ? -10.167 -8.838 47.460 1.00 97.94 103 PHE A CA 1
ATOM 753 C C . PHE A 1 103 ? -11.268 -8.082 48.225 1.00 97.94 103 PHE A C 1
ATOM 755 O O . PHE A 1 103 ? -11.324 -8.129 49.456 1.00 97.94 103 PHE A O 1
ATOM 762 N N . ILE A 1 104 ? -12.204 -7.447 47.514 1.00 98.19 104 ILE A N 1
ATOM 763 C CA . ILE A 1 104 ? -13.336 -6.743 48.138 1.00 98.19 104 ILE A CA 1
ATOM 764 C C . ILE A 1 104 ? -14.264 -7.730 48.863 1.00 98.19 104 ILE A C 1
ATOM 766 O O . ILE A 1 104 ? -14.643 -7.489 50.013 1.00 98.19 104 ILE A O 1
ATOM 770 N N . LEU A 1 105 ? -14.600 -8.863 48.236 1.00 97.81 105 LEU A N 1
ATOM 771 C CA . LEU A 1 105 ? -15.470 -9.880 48.838 1.00 97.81 105 LEU A CA 1
ATOM 772 C C . LEU A 1 105 ? -14.847 -10.505 50.093 1.00 97.81 105 LEU A C 1
ATOM 774 O O . LEU A 1 105 ? -15.530 -10.675 51.108 1.00 97.81 105 LEU A O 1
ATOM 778 N N . THR A 1 106 ? -13.546 -10.804 50.066 1.00 97.31 106 THR A N 1
ATOM 779 C CA . THR A 1 106 ? -12.832 -11.342 51.234 1.00 97.31 106 THR A CA 1
ATOM 780 C C . THR A 1 106 ? -12.778 -10.327 52.374 1.00 97.31 106 THR A C 1
ATOM 782 O O . THR A 1 106 ? -13.161 -10.672 53.497 1.00 97.31 106 THR A O 1
ATOM 785 N N . ALA A 1 107 ? -12.428 -9.066 52.100 1.00 97.44 107 ALA A N 1
ATOM 786 C CA . ALA A 1 107 ? -12.440 -7.995 53.096 1.00 97.44 107 ALA A CA 1
ATOM 787 C C . ALA A 1 107 ? -13.834 -7.794 53.720 1.00 97.44 107 ALA A C 1
ATOM 789 O O . ALA A 1 107 ? -13.964 -7.738 54.949 1.00 97.44 107 ALA A O 1
ATOM 790 N N . LEU A 1 108 ? -14.888 -7.769 52.897 1.00 97.56 108 LEU A N 1
ATOM 791 C CA . LEU A 1 108 ? -16.270 -7.629 53.359 1.00 97.56 108 LEU A CA 1
ATOM 792 C C . LEU A 1 108 ? -16.706 -8.827 54.216 1.00 97.56 108 LEU A C 1
ATOM 794 O O . LEU A 1 108 ? -17.304 -8.649 55.282 1.00 97.56 108 LEU A O 1
ATOM 798 N N . SER A 1 109 ? -16.357 -10.049 53.806 1.00 96.69 109 SER A N 1
ATOM 799 C CA . SER A 1 109 ? -16.679 -11.265 54.562 1.00 96.69 109 SER A CA 1
ATOM 800 C C . SER A 1 109 ? -16.020 -11.274 55.950 1.00 96.69 109 SER A C 1
ATOM 802 O O . SER A 1 109 ? -16.678 -11.578 56.953 1.00 96.69 109 SER A O 1
ATOM 804 N N . LEU A 1 110 ? -14.748 -10.865 56.038 1.00 96.62 110 LEU A N 1
ATOM 805 C CA . LEU A 1 110 ? -14.013 -10.755 57.297 1.00 96.62 110 LEU A CA 1
ATOM 806 C C . LEU A 1 110 ? -14.578 -9.639 58.175 1.00 96.62 110 LEU A C 1
ATOM 808 O O . LEU A 1 110 ? -14.719 -9.826 59.387 1.00 96.62 110 LEU A O 1
ATOM 812 N N . PHE A 1 111 ? -14.964 -8.510 57.582 1.00 95.94 111 PHE A N 1
ATOM 813 C CA . PHE A 1 111 ? -15.591 -7.402 58.296 1.00 95.94 111 PHE A CA 1
ATOM 814 C C . PHE A 1 111 ? -16.930 -7.809 58.927 1.00 95.94 111 PHE A C 1
ATOM 816 O O . PHE A 1 111 ? -17.174 -7.537 60.109 1.00 95.94 111 PHE A O 1
ATOM 823 N N . ILE A 1 112 ? -17.771 -8.538 58.188 1.00 95.44 112 ILE A N 1
ATOM 824 C CA . ILE A 1 112 ? -19.047 -9.056 58.700 1.00 95.44 112 ILE A CA 1
ATOM 825 C C . ILE A 1 112 ? -18.807 -10.105 59.793 1.00 95.44 112 ILE A C 1
ATOM 827 O O . ILE A 1 112 ? -19.455 -10.044 60.843 1.00 95.44 112 ILE A O 1
ATOM 831 N N . ARG A 1 113 ? -17.859 -11.037 59.605 1.00 94.56 113 ARG A N 1
ATOM 832 C CA . ARG A 1 113 ? -17.506 -12.038 60.631 1.00 94.56 113 ARG A CA 1
ATOM 833 C C . ARG A 1 113 ? -17.019 -11.375 61.921 1.00 94.56 113 ARG A C 1
ATOM 835 O O . ARG A 1 113 ? -17.536 -11.698 62.991 1.00 94.56 113 ARG A O 1
ATOM 842 N N . ARG A 1 114 ? -16.116 -10.390 61.833 1.00 92.62 114 ARG A N 1
ATOM 843 C CA . ARG A 1 114 ? -15.633 -9.622 62.997 1.00 92.62 114 ARG A CA 1
ATOM 844 C C . ARG A 1 114 ? -16.773 -8.900 63.716 1.00 92.62 114 ARG A C 1
ATOM 846 O O . ARG A 1 114 ? -16.871 -8.983 64.939 1.00 92.62 114 ARG A O 1
ATOM 853 N N . ARG A 1 115 ? -17.691 -8.263 62.978 1.00 89.88 115 ARG A N 1
ATOM 854 C CA . ARG A 1 115 ? -18.861 -7.597 63.579 1.00 89.88 115 ARG A CA 1
ATOM 855 C C . ARG A 1 115 ? -19.822 -8.574 64.262 1.00 89.88 115 ARG A C 1
ATOM 857 O O . ARG A 1 115 ? -20.367 -8.245 65.316 1.00 89.88 115 ARG A O 1
ATOM 864 N N . ARG A 1 116 ? -20.020 -9.775 63.710 1.00 86.81 116 ARG A N 1
ATOM 865 C CA . ARG A 1 116 ? -20.880 -10.805 64.324 1.00 86.81 116 ARG A CA 1
ATOM 866 C C . ARG A 1 116 ? -20.305 -11.336 65.640 1.00 86.81 116 ARG A C 1
ATOM 868 O O . ARG A 1 116 ? -21.076 -11.554 66.571 1.00 86.81 116 ARG A O 1
ATOM 875 N N . LEU A 1 117 ? -18.982 -11.476 65.754 1.00 80.06 117 LEU A N 1
ATOM 876 C CA . LEU A 1 117 ? -18.340 -11.904 67.005 1.00 80.06 117 LEU A CA 1
ATOM 877 C C . LEU A 1 117 ? -18.547 -10.896 68.147 1.00 80.06 117 LEU A C 1
ATOM 879 O O . LEU A 1 117 ? -18.778 -11.299 69.283 1.00 80.06 117 LEU A O 1
ATOM 883 N N . ILE A 1 118 ? -18.549 -9.594 67.849 1.00 80.81 118 ILE A N 1
ATOM 884 C CA . ILE A 1 118 ? -18.759 -8.548 68.864 1.00 80.81 118 ILE A CA 1
ATOM 885 C C . ILE A 1 118 ? -20.217 -8.531 69.356 1.00 80.81 118 ILE A C 1
ATOM 887 O O . ILE A 1 118 ? -20.465 -8.366 70.551 1.00 80.81 118 ILE A O 1
ATOM 891 N N . LYS A 1 119 ? -21.201 -8.764 68.474 1.00 76.75 119 LYS A N 1
ATOM 892 C CA . LYS A 1 119 ? -22.628 -8.753 68.855 1.00 76.75 119 LYS A CA 1
ATOM 893 C C . LYS A 1 119 ? -23.050 -9.939 69.730 1.00 76.75 119 LYS A C 1
ATOM 895 O O . LYS A 1 119 ? -23.999 -9.801 70.495 1.00 76.75 119 LYS A O 1
ATOM 900 N N . ARG A 1 120 ? -22.322 -11.064 69.705 1.00 67.88 120 ARG A N 1
ATOM 901 C CA . ARG A 1 120 ? -22.605 -12.215 70.587 1.00 67.88 120 ARG A CA 1
ATOM 902 C C . ARG A 1 120 ? -22.331 -11.948 72.073 1.00 67.88 120 ARG A C 1
ATOM 904 O O . ARG A 1 120 ? -22.758 -12.736 72.904 1.00 67.88 120 ARG A O 1
ATOM 911 N N . ARG A 1 121 ? -21.683 -10.832 72.434 1.00 63.41 121 ARG A N 1
ATOM 912 C CA . ARG A 1 121 ? -21.430 -10.464 73.840 1.00 63.41 121 ARG A CA 1
ATOM 913 C C . ARG A 1 121 ? -22.581 -9.708 74.524 1.00 63.41 121 ARG A C 1
ATOM 915 O O . ARG A 1 121 ? -22.507 -9.512 75.728 1.00 63.41 121 ARG A O 1
ATOM 922 N N . LYS A 1 122 ? -23.643 -9.310 73.805 1.00 64.88 122 LYS A N 1
ATOM 923 C CA . LYS A 1 122 ? -24.789 -8.561 74.377 1.00 64.88 122 LYS A CA 1
ATOM 924 C C . LYS A 1 122 ? -26.054 -9.396 74.630 1.00 64.88 122 LYS A C 1
ATOM 926 O O . LYS A 1 122 ? -27.056 -8.840 75.049 1.00 64.88 122 LYS A O 1
ATOM 931 N N . ALA A 1 123 ? -26.010 -10.709 74.407 1.00 62.22 123 ALA A N 1
ATOM 932 C CA . ALA A 1 123 ? -27.131 -11.616 74.665 1.00 62.22 123 ALA A CA 1
ATOM 933 C C . ALA A 1 123 ? -26.856 -12.528 75.873 1.00 62.22 123 ALA A C 1
ATOM 935 O O . ALA A 1 123 ? -26.999 -13.744 75.780 1.00 62.22 123 ALA A O 1
ATOM 936 N N . ARG A 1 124 ? -26.432 -11.953 77.007 1.00 59.38 124 ARG A N 1
ATOM 937 C CA . ARG A 1 124 ? -26.718 -12.597 78.293 1.00 59.38 124 ARG A CA 1
ATOM 938 C C . ARG A 1 124 ? -28.134 -12.167 78.676 1.00 59.38 124 ARG A C 1
ATOM 940 O O . ARG A 1 124 ? -28.306 -10.979 78.941 1.00 59.38 124 ARG A O 1
ATOM 947 N N . PRO A 1 125 ? -29.135 -13.063 78.676 1.00 58.53 125 PRO A N 1
ATOM 948 C CA . PRO A 1 125 ? -30.350 -12.799 79.423 1.00 58.53 125 PRO A CA 1
ATOM 949 C C . PRO A 1 125 ? -29.921 -12.616 80.877 1.00 58.53 125 PRO A C 1
ATOM 951 O O . PRO A 1 125 ? -29.304 -13.500 81.474 1.00 58.53 125 PRO A O 1
ATOM 954 N N . SER A 1 126 ? -30.151 -11.422 81.405 1.00 60.34 126 SER A N 1
ATOM 955 C CA . SER A 1 126 ? -30.164 -11.164 82.834 1.00 60.34 126 SER A CA 1
ATOM 956 C C . SER A 1 126 ? -31.222 -12.083 83.435 1.00 60.34 126 SER A C 1
ATOM 958 O O . SER A 1 126 ? -32.411 -11.789 83.399 1.00 60.34 126 SER A O 1
ATOM 960 N N . PHE A 1 127 ? -30.779 -13.249 83.904 1.00 62.19 127 PHE A N 1
ATOM 961 C CA . PHE A 1 127 ? -31.531 -14.052 84.848 1.00 62.19 127 PHE A CA 1
ATOM 962 C C . PHE A 1 127 ? -31.545 -13.253 86.145 1.00 62.19 127 PHE A C 1
ATOM 964 O O . PHE A 1 127 ? -30.575 -13.230 86.904 1.00 62.19 127 PHE A O 1
ATOM 971 N N . GLU A 1 128 ? -32.618 -12.489 86.298 1.00 62.62 128 GLU A N 1
ATOM 972 C CA . GLU A 1 128 ? -33.005 -11.849 87.537 1.00 62.62 128 GLU A CA 1
ATOM 973 C C . GLU A 1 128 ? -33.242 -12.958 88.564 1.00 62.62 128 GLU A C 1
ATOM 975 O O . GLU A 1 128 ? -34.103 -13.821 88.395 1.00 62.62 128 GLU A O 1
ATOM 980 N N . SER A 1 129 ? -32.416 -12.984 89.604 1.00 58.62 129 SER A N 1
ATOM 981 C CA . SER A 1 129 ? -32.712 -13.711 90.830 1.00 58.62 129 SER A CA 1
ATOM 982 C C . SER A 1 129 ? -32.585 -12.756 92.008 1.00 58.62 129 SER A C 1
ATOM 984 O O . SER A 1 129 ? -31.681 -11.913 92.014 1.00 58.62 129 SER A O 1
ATOM 986 N N . PRO A 1 130 ? -33.518 -12.855 92.968 1.00 56.16 130 PRO A N 1
ATOM 987 C CA . PRO A 1 130 ? -33.693 -11.879 94.020 1.00 56.16 130 PRO A CA 1
ATOM 988 C C . PRO A 1 130 ? -32.575 -11.940 95.058 1.00 56.16 130 PRO A C 1
ATOM 990 O O . PRO A 1 130 ? -31.842 -12.915 95.213 1.00 56.16 130 PRO A O 1
ATOM 993 N N . MET A 1 131 ? -32.478 -10.814 95.746 1.00 45.69 131 MET A N 1
ATOM 994 C CA . MET A 1 131 ? -31.453 -10.408 96.688 1.00 45.69 131 MET A CA 1
ATOM 995 C C . MET A 1 131 ? -31.208 -11.409 97.820 1.00 45.69 131 MET A C 1
ATOM 997 O O . MET A 1 131 ? -32.129 -11.761 98.550 1.00 45.69 131 MET A O 1
ATOM 1001 N N . VAL A 1 132 ? -29.933 -11.709 98.068 1.00 55.81 132 VAL A N 1
ATOM 1002 C CA . VAL A 1 132 ? -29.427 -11.931 99.426 1.00 55.81 132 VAL A CA 1
ATOM 1003 C C . VAL A 1 132 ? -28.163 -11.092 99.589 1.00 55.81 132 VAL A C 1
ATOM 1005 O O . VAL A 1 132 ? -27.134 -11.336 98.962 1.00 55.81 132 VAL A O 1
ATOM 1008 N N . GLN A 1 133 ? -28.293 -10.047 100.405 1.00 55.03 133 GLN A N 1
ATOM 1009 C CA . GLN A 1 133 ? -27.204 -9.231 100.928 1.00 55.03 133 GLN A CA 1
ATOM 1010 C C . GLN A 1 133 ? -26.266 -10.099 101.772 1.00 55.03 133 GLN A C 1
ATOM 1012 O O . GLN A 1 133 ? -26.726 -10.790 102.677 1.00 55.03 133 GLN A O 1
ATOM 1017 N N . SER A 1 134 ? -24.955 -9.980 101.572 1.00 47.72 134 SER A N 1
ATOM 1018 C CA . SER A 1 134 ? -24.028 -10.042 102.701 1.00 47.72 134 SER A CA 1
ATOM 1019 C C . SER A 1 134 ? -22.723 -9.333 102.367 1.00 47.72 134 SER A C 1
ATOM 1021 O O . SER A 1 134 ? -22.182 -9.434 101.269 1.00 47.72 134 SER A O 1
ATOM 1023 N N . ALA A 1 135 ? -22.309 -8.529 103.331 1.00 55.09 135 ALA A N 1
ATOM 1024 C CA . ALA A 1 135 ? -21.311 -7.486 103.261 1.00 55.09 135 ALA A CA 1
ATOM 1025 C C . ALA A 1 135 ? -19.876 -7.999 103.463 1.00 55.09 135 ALA A C 1
ATOM 1027 O O . ALA A 1 135 ? -19.667 -9.118 103.925 1.00 55.09 135 ALA A O 1
ATOM 1028 N N . ARG A 1 136 ? -18.935 -7.053 103.290 1.00 43.16 136 ARG A N 1
ATOM 1029 C CA . ARG A 1 136 ? -17.496 -7.096 103.627 1.00 43.16 136 ARG A CA 1
ATOM 1030 C C . ARG A 1 136 ? -16.698 -7.892 102.593 1.00 43.16 136 ARG A C 1
ATOM 1032 O O . ARG A 1 136 ? -17.000 -9.035 102.311 1.00 43.16 136 ARG A O 1
ATOM 1039 N N . GLY A 1 137 ? -15.710 -7.334 101.917 1.00 45.47 137 GLY A N 1
ATOM 1040 C CA . GLY A 1 137 ? -14.727 -6.347 102.337 1.00 45.47 137 GLY A CA 1
ATOM 1041 C C . GLY A 1 137 ? -13.395 -6.933 101.878 1.00 45.47 137 GLY A C 1
ATOM 1042 O O . GLY A 1 137 ? -13.148 -8.097 102.151 1.00 45.47 137 GLY A O 1
ATOM 1043 N N . ASP A 1 138 ? -12.639 -6.196 101.069 1.00 39.56 138 ASP A N 1
ATOM 1044 C CA . ASP A 1 138 ? -11.182 -6.083 101.189 1.00 39.56 138 ASP A CA 1
ATOM 1045 C C . ASP A 1 138 ? -10.555 -5.471 99.938 1.00 39.56 138 ASP A C 1
ATOM 1047 O O . ASP A 1 138 ? -10.624 -5.972 98.815 1.00 39.56 138 ASP A O 1
ATOM 1051 N N . CYS A 1 139 ? -9.896 -4.348 100.198 1.00 47.12 139 CYS A N 1
ATOM 1052 C CA . CYS A 1 139 ? -8.882 -3.745 99.365 1.00 47.12 139 CYS A CA 1
ATOM 1053 C C . CYS A 1 139 ? -7.675 -4.686 99.267 1.00 47.12 139 CYS A C 1
ATOM 1055 O O . CYS A 1 139 ? -7.094 -5.041 100.292 1.00 47.12 139 CYS A O 1
ATOM 1057 N N . ARG A 1 140 ? -7.178 -4.968 98.057 1.00 43.78 140 ARG A N 1
ATOM 1058 C CA . ARG A 1 140 ? -5.738 -5.203 97.885 1.00 43.78 140 ARG A CA 1
ATOM 1059 C C . ARG A 1 140 ? -5.220 -4.750 96.527 1.00 43.78 140 ARG A C 1
ATOM 1061 O O . ARG A 1 140 ? -5.439 -5.356 95.486 1.00 43.78 140 ARG A O 1
ATOM 1068 N N . VAL A 1 141 ? -4.495 -3.645 96.629 1.00 53.56 141 VAL A N 1
ATOM 1069 C CA . VAL A 1 141 ? -3.391 -3.184 95.795 1.00 53.56 141 VAL A CA 1
ATOM 1070 C C . VAL A 1 141 ? -2.527 -4.345 95.282 1.00 53.56 141 VAL A C 1
ATOM 1072 O O . VAL A 1 141 ? -2.045 -5.160 96.068 1.00 53.56 141 VAL A O 1
ATOM 1075 N N . SER A 1 142 ? -2.233 -4.350 93.981 1.00 43.81 142 SER A N 1
ATOM 1076 C CA . SER A 1 142 ? -0.911 -4.745 93.478 1.00 43.81 142 SER A CA 1
ATOM 1077 C C . SER A 1 142 ? -0.668 -4.194 92.080 1.00 43.81 142 SER A C 1
ATOM 1079 O O . SER A 1 142 ? -1.140 -4.720 91.075 1.00 43.81 142 SER A O 1
ATOM 1081 N N . CYS A 1 143 ? 0.114 -3.118 92.053 1.00 47.62 143 CYS A N 1
ATOM 1082 C CA . CYS A 1 143 ? 1.020 -2.809 90.961 1.00 47.62 143 CYS A CA 1
ATOM 1083 C C . CYS A 1 143 ? 2.046 -3.944 90.828 1.00 47.62 143 CYS A C 1
ATOM 1085 O O . CYS A 1 143 ? 2.649 -4.326 91.826 1.00 47.62 143 CYS A O 1
ATOM 1087 N N . ALA A 1 144 ? 2.313 -4.408 89.609 1.00 44.50 144 ALA A N 1
ATOM 1088 C CA . ALA A 1 144 ? 3.598 -5.011 89.267 1.00 44.50 144 ALA A CA 1
ATOM 1089 C C . ALA A 1 144 ? 3.861 -4.845 87.767 1.00 44.50 144 ALA A C 1
ATOM 1091 O O . ALA A 1 144 ? 3.294 -5.530 86.919 1.00 44.50 144 ALA A O 1
ATOM 1092 N N . CYS A 1 145 ? 4.728 -3.881 87.470 1.00 45.16 145 CYS A N 1
ATOM 1093 C CA . CYS A 1 145 ? 5.511 -3.809 86.250 1.00 45.16 145 CYS A CA 1
ATOM 1094 C C . CYS A 1 145 ? 6.527 -4.959 86.227 1.00 45.16 145 CYS A C 1
ATOM 1096 O O . CYS A 1 145 ? 7.259 -5.108 87.198 1.00 45.16 145 CYS A O 1
ATOM 1098 N N . THR A 1 146 ? 6.657 -5.667 85.104 1.00 47.50 146 THR A N 1
ATOM 1099 C CA . THR A 1 146 ? 7.904 -6.322 84.648 1.00 47.50 146 THR A CA 1
ATOM 1100 C C . THR A 1 146 ? 7.737 -6.631 83.155 1.00 47.50 146 THR A C 1
ATOM 1102 O O . THR A 1 146 ? 6.863 -7.388 82.754 1.00 47.50 146 THR A O 1
ATOM 1105 N N . HIS A 1 147 ? 8.295 -5.814 82.262 1.00 37.66 147 HIS A N 1
ATOM 1106 C CA . HIS A 1 147 ? 9.638 -5.941 81.678 1.00 37.66 147 HIS A CA 1
ATOM 1107 C C . HIS A 1 147 ? 9.949 -7.297 81.009 1.00 37.66 147 HIS A C 1
ATOM 1109 O O . HIS A 1 147 ? 10.196 -8.290 81.675 1.00 37.66 147 HIS A O 1
ATOM 1115 N N . ALA A 1 148 ? 10.018 -7.226 79.672 1.00 43.97 148 ALA A N 1
ATOM 1116 C CA . ALA A 1 148 ? 11.073 -7.737 78.788 1.00 43.97 148 ALA A CA 1
ATOM 1117 C C . ALA A 1 148 ? 11.427 -9.241 78.759 1.00 43.97 148 ALA A C 1
ATOM 1119 O O . ALA A 1 148 ? 11.980 -9.779 79.704 1.00 43.97 148 ALA A O 1
ATOM 1120 N N . MET A 1 149 ? 11.279 -9.846 77.571 1.00 36.88 149 MET A N 1
ATOM 1121 C CA . MET A 1 149 ? 12.348 -10.492 76.770 1.00 36.88 149 MET A CA 1
ATOM 1122 C C . MET A 1 149 ? 11.719 -10.958 75.441 1.00 36.88 149 MET A C 1
ATOM 1124 O O . MET A 1 149 ? 10.811 -11.777 75.418 1.00 36.88 149 MET A O 1
ATOM 1128 N N . VAL A 1 150 ? 11.967 -10.275 74.320 1.00 47.62 150 VAL A N 1
ATOM 1129 C CA . VAL A 1 150 ? 13.012 -10.616 73.335 1.00 47.62 150 VAL A CA 1
ATOM 1130 C C . VAL A 1 150 ? 13.107 -12.125 73.069 1.00 47.62 150 VAL A C 1
ATOM 1132 O O . VAL A 1 150 ? 13.787 -12.850 73.782 1.00 47.62 150 VAL A O 1
ATOM 1135 N N . SER A 1 151 ? 12.513 -12.574 71.961 1.00 42.84 151 SER A N 1
ATOM 1136 C CA . SER A 1 151 ? 13.056 -13.695 71.192 1.00 42.84 151 SER A CA 1
ATOM 1137 C C . SER A 1 151 ? 13.149 -13.273 69.733 1.00 42.84 151 SER A C 1
ATOM 1139 O O . SER A 1 151 ? 12.185 -13.283 68.970 1.00 42.84 151 SER A O 1
ATOM 1141 N N . CYS A 1 152 ? 14.346 -12.807 69.397 1.00 41.81 152 CYS A N 1
ATOM 1142 C CA . CYS A 1 152 ? 14.811 -12.608 68.044 1.00 41.81 152 CYS A CA 1
ATOM 1143 C C . CYS A 1 152 ? 15.150 -13.993 67.476 1.00 41.81 152 CYS A C 1
ATOM 1145 O O . CYS A 1 152 ? 16.112 -14.622 67.915 1.00 41.81 152 CYS A O 1
ATOM 1147 N N . ARG A 1 153 ? 14.385 -14.479 66.497 1.00 44.16 153 ARG A N 1
ATOM 1148 C CA . ARG A 1 153 ? 14.924 -15.400 65.495 1.00 44.16 153 ARG A CA 1
ATOM 1149 C C . ARG A 1 153 ? 14.698 -14.793 64.127 1.00 44.16 153 ARG A C 1
ATOM 1151 O O . ARG A 1 153 ? 13.572 -14.608 63.676 1.00 44.16 153 ARG A O 1
ATOM 1158 N N . GLN A 1 154 ? 15.831 -14.453 63.527 1.00 51.53 154 GLN A N 1
ATOM 1159 C CA . GLN A 1 154 ? 16.000 -14.146 62.125 1.00 51.53 154 GLN A CA 1
ATOM 1160 C C . GLN A 1 154 ? 15.220 -15.128 61.252 1.00 51.53 154 GLN A C 1
ATOM 1162 O O . GLN A 1 154 ? 15.410 -16.337 61.352 1.00 51.53 154 GLN A O 1
ATOM 1167 N N . LEU A 1 155 ? 14.466 -14.589 60.304 1.00 38.66 155 LEU A N 1
ATOM 1168 C CA . LEU A 1 155 ? 14.428 -15.161 58.969 1.00 38.66 155 LEU A CA 1
ATOM 1169 C C . LEU A 1 155 ? 14.471 -14.008 57.974 1.00 38.66 155 LEU A C 1
ATOM 1171 O O . LEU A 1 155 ? 13.514 -13.274 57.752 1.00 38.66 155 LEU A O 1
ATOM 1175 N N . SER A 1 156 ? 15.689 -13.838 57.471 1.00 54.16 156 SER A N 1
ATOM 1176 C CA . SER A 1 156 ? 16.055 -13.091 56.282 1.00 54.16 156 SER A CA 1
ATOM 1177 C C . SER A 1 156 ? 15.061 -13.355 55.158 1.00 54.16 156 SER A C 1
ATOM 1179 O O . SER A 1 156 ? 14.886 -14.503 54.763 1.00 54.16 156 SER A O 1
ATOM 1181 N N . LEU A 1 157 ? 14.458 -12.297 54.621 1.00 40.34 157 LEU A N 1
ATOM 1182 C CA . LEU A 1 157 ? 14.062 -12.232 53.219 1.00 40.34 157 LEU A CA 1
ATOM 1183 C C . LEU A 1 157 ? 14.007 -10.761 52.803 1.00 40.34 157 LEU A C 1
ATOM 1185 O O . LEU A 1 157 ? 13.179 -9.977 53.262 1.00 40.34 157 LEU A O 1
ATOM 1189 N N . LYS A 1 158 ? 14.989 -10.418 51.965 1.00 43.03 158 LYS A N 1
ATOM 1190 C CA . LYS A 1 158 ? 15.181 -9.161 51.240 1.00 43.03 158 LYS A CA 1
ATOM 1191 C C . LYS A 1 158 ? 13.858 -8.482 50.869 1.00 43.03 158 LYS A C 1
ATOM 1193 O O . LYS A 1 158 ? 13.110 -8.998 50.046 1.00 43.03 158 LYS A O 1
ATOM 1198 N N . TRP A 1 159 ? 13.679 -7.264 51.370 1.00 40.75 159 TRP A N 1
ATOM 1199 C CA . TRP A 1 159 ? 12.862 -6.231 50.741 1.00 40.75 159 TRP A CA 1
ATOM 1200 C C . TRP A 1 159 ? 13.715 -4.963 50.613 1.00 40.75 159 TRP A C 1
ATOM 1202 O O . TRP A 1 159 ? 14.109 -4.365 51.609 1.00 40.75 159 TRP A O 1
ATOM 1212 N N . VAL A 1 160 ? 14.015 -4.585 49.372 1.00 47.84 160 VAL A N 1
ATOM 1213 C CA . VAL A 1 160 ? 14.537 -3.276 48.942 1.00 47.84 160 VAL A CA 1
ATOM 1214 C C . VAL A 1 160 ? 13.657 -2.894 47.748 1.00 47.84 160 VAL A C 1
ATOM 1216 O O . VAL A 1 160 ? 13.524 -3.712 46.846 1.00 47.84 160 VAL A O 1
ATOM 1219 N N . GLY A 1 161 ? 12.989 -1.747 47.646 1.00 41.09 161 GLY A N 1
ATOM 1220 C CA . GLY A 1 161 ? 12.776 -0.608 48.541 1.00 41.09 161 GLY A CA 1
ATOM 1221 C C . GLY A 1 161 ? 11.348 -0.083 48.293 1.00 41.09 161 GLY A C 1
ATOM 1222 O O . GLY A 1 161 ? 10.779 -0.287 47.225 1.00 41.09 161 GLY A O 1
ATOM 1223 N N . LEU A 1 162 ? 10.623 0.294 49.341 1.00 39.25 162 LEU A N 1
ATOM 1224 C CA . LEU A 1 162 ? 10.594 1.601 50.014 1.00 39.25 162 LEU A CA 1
ATOM 1225 C C . LEU A 1 162 ? 9.604 2.579 49.356 1.00 39.25 162 LEU A C 1
ATOM 1227 O O . LEU A 1 162 ? 9.931 3.395 48.503 1.00 39.25 162 LEU A O 1
ATOM 1231 N N . PHE A 1 163 ? 8.365 2.453 49.826 1.00 40.59 163 PHE A N 1
ATOM 1232 C CA . PHE A 1 163 ? 7.307 3.448 49.771 1.00 40.59 163 PHE A CA 1
ATOM 1233 C C . PHE A 1 163 ? 7.445 4.298 51.043 1.00 40.59 163 PHE A C 1
ATOM 1235 O O . PHE A 1 163 ? 7.197 3.800 52.143 1.00 40.59 163 PHE A O 1
ATOM 1242 N N . GLU A 1 164 ? 7.882 5.550 50.922 1.00 48.22 164 GLU A N 1
ATOM 1243 C CA . GLU A 1 164 ? 7.951 6.486 52.047 1.00 48.22 164 GLU A CA 1
ATOM 1244 C C . GLU A 1 164 ? 6.619 7.254 52.140 1.00 48.22 164 GLU A C 1
ATOM 1246 O O . GLU A 1 164 ? 6.269 8.038 51.261 1.00 48.22 164 GLU A O 1
ATOM 1251 N N . ARG A 1 165 ? 5.845 7.018 53.209 1.00 46.16 165 ARG A N 1
ATOM 1252 C CA . ARG A 1 165 ? 4.849 7.983 53.700 1.00 46.16 165 ARG A CA 1
ATOM 1253 C C . ARG A 1 165 ? 5.461 8.709 54.886 1.00 46.16 165 ARG A C 1
ATOM 1255 O O . ARG A 1 165 ? 5.707 8.083 55.916 1.00 46.16 165 ARG A O 1
ATOM 1262 N N . LYS A 1 166 ? 5.595 10.028 54.778 1.00 48.16 166 LYS A N 1
ATOM 1263 C CA . LYS A 1 166 ? 5.628 10.924 55.935 1.00 48.16 166 LYS A CA 1
ATOM 1264 C C . LYS A 1 166 ? 4.526 11.962 55.793 1.00 48.16 166 LYS A C 1
ATOM 1266 O O . LYS A 1 166 ? 4.350 12.570 54.742 1.00 48.16 166 LYS A O 1
ATOM 1271 N N . SER A 1 167 ? 3.752 12.068 56.866 1.00 49.91 167 SER A N 1
ATOM 1272 C CA . SER A 1 167 ? 2.672 13.021 57.073 1.00 49.91 167 SER A CA 1
ATOM 1273 C C . SER A 1 167 ? 3.186 14.451 57.246 1.00 49.91 167 SER A C 1
ATOM 1275 O O . SER A 1 167 ? 4.319 14.672 57.666 1.00 49.91 167 SER A O 1
ATOM 1277 N N . CYS A 1 168 ? 2.272 15.379 56.960 1.00 47.09 168 CYS A N 1
ATOM 1278 C CA . CYS A 1 168 ? 2.237 16.806 57.261 1.00 47.09 168 CYS A CA 1
ATOM 1279 C C . CYS A 1 168 ? 3.165 17.295 58.385 1.00 47.09 168 CYS A C 1
ATOM 1281 O O . CYS A 1 168 ? 2.900 17.039 59.555 1.00 47.09 168 CYS A O 1
ATOM 1283 N N . CYS A 1 169 ? 4.137 18.130 58.019 1.00 42.97 169 CYS A N 1
ATOM 1284 C CA . CYS A 1 169 ? 4.507 19.329 58.768 1.00 42.97 169 CYS A CA 1
ATOM 1285 C C . CYS A 1 169 ? 5.030 20.376 57.777 1.00 42.97 169 CYS A C 1
ATOM 1287 O O . CYS A 1 169 ? 5.827 20.069 56.893 1.00 42.97 169 CYS A O 1
ATOM 1289 N N . GLN A 1 170 ? 4.526 21.602 57.912 1.00 50.78 170 GLN A N 1
ATOM 1290 C CA . GLN A 1 170 ? 4.973 22.802 57.210 1.00 50.78 170 GLN A CA 1
ATOM 1291 C C . GLN A 1 170 ? 6.497 22.955 57.275 1.00 50.78 170 GLN A C 1
ATOM 1293 O O . GLN A 1 170 ? 7.052 22.962 58.370 1.00 50.78 170 GLN A O 1
ATOM 1298 N N . HIS A 1 171 ? 7.139 23.188 56.131 1.00 36.53 171 HIS A N 1
ATOM 1299 C CA . HIS A 1 171 ? 8.062 24.310 55.948 1.00 36.53 171 HIS A CA 1
ATOM 1300 C C . HIS A 1 171 ? 8.412 24.470 54.469 1.00 36.53 171 HIS A C 1
ATOM 1302 O O . HIS A 1 171 ? 8.651 23.505 53.746 1.00 36.53 171 HIS A O 1
ATOM 1308 N N . ALA A 1 172 ? 8.405 25.725 54.034 1.00 52.38 172 ALA A N 1
ATOM 1309 C CA . ALA A 1 172 ? 8.940 26.164 52.764 1.00 52.38 172 ALA A CA 1
ATOM 1310 C C . ALA A 1 172 ? 10.397 25.710 52.597 1.00 52.38 172 ALA A C 1
ATOM 1312 O O . ALA A 1 172 ? 11.179 25.875 53.521 1.00 52.38 172 ALA A O 1
ATOM 1313 N N . ILE A 1 173 ? 10.733 25.196 51.413 1.00 43.72 173 ILE A N 1
ATOM 1314 C CA . ILE A 1 173 ? 11.963 25.438 50.642 1.00 43.72 173 ILE A CA 1
ATOM 1315 C C . ILE A 1 173 ? 11.624 24.957 49.227 1.00 43.72 173 ILE A C 1
ATOM 1317 O O . ILE A 1 173 ? 11.530 23.765 48.945 1.00 43.72 173 ILE A O 1
ATOM 1321 N N . ARG A 1 174 ? 11.346 25.913 48.339 1.00 45.94 174 ARG A N 1
ATOM 1322 C CA . ARG A 1 174 ? 11.201 25.672 46.905 1.00 45.94 174 ARG A CA 1
ATOM 1323 C C . ARG A 1 174 ? 12.577 25.927 46.306 1.00 45.94 174 ARG A C 1
ATOM 1325 O O . ARG A 1 174 ? 12.944 27.075 46.083 1.00 45.94 174 ARG A O 1
ATOM 1332 N N . ALA A 1 175 ? 13.346 24.862 46.124 1.00 44.34 175 ALA A N 1
ATOM 1333 C CA . ALA A 1 175 ? 14.651 24.912 45.491 1.00 44.34 175 ALA A CA 1
ATOM 1334 C C . ALA A 1 175 ? 14.753 23.853 44.386 1.00 44.34 175 ALA A C 1
ATOM 1336 O O . ALA A 1 175 ? 14.291 22.726 44.557 1.00 44.34 175 ALA A O 1
ATOM 1337 N N . HIS A 1 176 ? 15.432 24.279 43.315 1.00 37.81 176 HIS A N 1
ATOM 1338 C CA . HIS A 1 176 ? 16.021 23.540 42.189 1.00 37.81 176 HIS A CA 1
ATOM 1339 C C . HIS A 1 176 ? 15.156 23.406 40.926 1.00 37.81 176 HIS A C 1
ATOM 1341 O O . HIS A 1 176 ? 14.082 22.817 40.922 1.00 37.81 176 HIS A O 1
ATOM 1347 N N . CYS A 1 177 ? 15.505 24.191 39.898 1.00 37.56 177 CYS A N 1
ATOM 1348 C CA . CYS A 1 177 ? 16.528 23.931 38.857 1.00 37.56 177 CYS A CA 1
ATOM 1349 C C . CYS A 1 177 ? 15.930 23.057 37.747 1.00 37.56 177 CYS A C 1
ATOM 1351 O O . CYS A 1 177 ? 15.648 21.886 37.949 1.00 37.56 177 CYS A O 1
ATOM 1353 N N . ALA A 1 178 ? 15.543 23.672 36.631 1.00 40.94 178 ALA A N 1
ATOM 1354 C CA . ALA A 1 178 ? 16.388 23.911 35.454 1.00 40.94 178 ALA A CA 1
ATOM 1355 C C . ALA A 1 178 ? 16.483 22.661 34.564 1.00 40.94 178 ALA A C 1
ATOM 1357 O O . ALA A 1 178 ? 17.326 21.796 34.774 1.00 40.94 178 ALA A O 1
ATOM 1358 N N . LEU A 1 179 ? 15.640 22.621 33.527 1.00 38.16 179 LEU A N 1
ATOM 1359 C CA . LEU A 1 179 ? 15.886 21.818 32.336 1.00 38.16 179 LEU A CA 1
ATOM 1360 C C . LEU A 1 179 ? 16.053 22.777 31.153 1.00 38.16 179 LEU A C 1
ATOM 1362 O O . LEU A 1 179 ? 15.148 23.524 30.790 1.00 38.16 179 LEU A O 1
ATOM 1366 N N . ARG A 1 180 ? 17.276 22.785 30.632 1.00 38.78 180 ARG A N 1
ATOM 1367 C CA . ARG A 1 180 ? 17.768 23.557 29.495 1.00 38.78 180 ARG A CA 1
ATOM 1368 C C . ARG A 1 180 ? 17.264 22.879 28.217 1.00 38.78 180 ARG A C 1
ATOM 1370 O O . ARG A 1 180 ? 17.608 21.725 27.986 1.00 38.78 180 ARG A O 1
ATOM 1377 N N . VAL A 1 181 ? 16.477 23.578 27.403 1.00 51.94 181 VAL A N 1
ATOM 1378 C CA . VAL A 1 181 ? 16.210 23.192 26.009 1.00 51.94 181 VAL A CA 1
ATOM 1379 C C . VAL A 1 181 ? 17.133 24.040 25.143 1.00 51.94 181 VAL A C 1
ATOM 1381 O O . VAL A 1 181 ? 17.056 25.264 25.174 1.00 51.94 181 VAL A O 1
ATOM 1384 N N . LEU A 1 182 ? 18.060 23.383 24.447 1.00 53.12 182 LEU A N 1
ATOM 1385 C CA . LEU A 1 182 ? 18.732 23.942 23.279 1.00 53.12 182 LEU A CA 1
ATOM 1386 C C . LEU A 1 182 ? 17.969 23.431 22.058 1.00 53.12 182 LEU A C 1
ATOM 1388 O O . LEU A 1 182 ? 17.824 22.219 21.890 1.00 53.12 182 LEU A O 1
ATOM 1392 N N . GLY A 1 183 ? 17.477 24.375 21.266 1.00 56.75 183 GLY A N 1
ATOM 1393 C CA . GLY A 1 183 ? 16.781 24.210 19.999 1.00 56.75 183 GLY A CA 1
ATOM 1394 C C . GLY A 1 183 ? 16.508 25.594 19.451 1.00 56.75 183 GLY A C 1
ATOM 1395 O O . GLY A 1 183 ? 15.659 26.272 20.067 1.00 56.75 183 GLY A O 1
#

Secondary structure (DSSP, 8-state):
-BBTTBPEEEEEETTS--EEEE-B-SS-BTT-------SPPSS---EEEEE--SSTT-B----------------------S--PPPHHHHHHHHHHHHHHHHHHHHHHHHHHHHHHHHGGG-------------------------------------------------------------